Protein AF-A0A7J4AZG3-F1 (afdb_monomer_lite)

Foldseek 3Di:
DPPDPPLVVLLQVLLLLLLLVLVLACLLLVQVVVVVVVDNPSVVVSVVVSVVVLVVSCVVRNPSSVVSVVVSCVNSVVVNVVCVVCVVLPDPVLNVQSHVLSVVLVVQSVCCVVVVDNDPSVVCVVVSVVSSVVVSVVPPDDD

Secondary structure (DSSP, 8-state):
---SSHHHHHHHHHHHHHHHHHHS-THHHHHHHHHTTT-THHHHHHHHHHHHHHHHHHHHHTTHHHHHHHHHHHHHHHHHHHHHHSGGG--HHHHHHHHHHHHHHHHHHHHHHTTSS---GGGGTTHHHHHHHHHHHH-S---

Sequence (143 aa):
MKSRLGGGERFAEGMATAFLTFCIGPMTVIGAIQDGFGDPTLLITKSIMDGAVSVAYATVFGVGVLFSTVPMLVFQSSITFLASFVKPFLTQIVLNNLTAQGGVMLLGLGLSLLEVKRVKVANMLPSIVTTPIITIILLPTSL

Structure (mmCIF, N/CA/C/O backbone):
data_AF-A0A7J4AZG3-F1
#
_entry.id   AF-A0A7J4AZG3-F1
#
loop_
_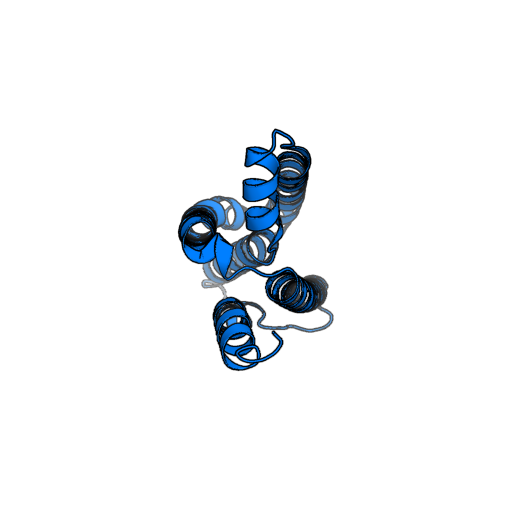atom_site.group_PDB
_atom_site.id
_atom_site.type_symbol
_atom_site.label_atom_id
_atom_site.label_alt_id
_atom_site.label_comp_id
_atom_site.label_asym_id
_atom_site.label_entity_id
_atom_site.label_seq_id
_atom_site.pdbx_PDB_ins_code
_atom_site.Cartn_x
_atom_site.Cartn_y
_atom_site.Cartn_z
_atom_site.occupancy
_atom_site.B_iso_or_equiv
_atom_site.auth_seq_id
_atom_site.auth_comp_id
_atom_site.auth_asym_id
_atom_site.auth_atom_id
_atom_site.pdbx_PDB_model_num
ATOM 1 N N . MET A 1 1 ? 17.075 -14.966 -30.237 1.00 36.69 1 MET A N 1
ATOM 2 C CA . MET A 1 1 ? 16.381 -13.789 -30.808 1.00 36.69 1 MET A CA 1
ATOM 3 C C . MET A 1 1 ? 14.924 -13.750 -30.309 1.00 36.69 1 MET A C 1
ATOM 5 O O . MET A 1 1 ? 14.017 -14.120 -31.035 1.00 36.69 1 MET A O 1
ATOM 9 N N . LYS A 1 2 ? 14.685 -13.377 -29.036 1.00 38.34 2 LYS A N 1
ATOM 10 C CA . LYS A 1 2 ? 13.345 -13.221 -28.414 1.00 38.34 2 LYS A CA 1
ATOM 11 C C . LYS A 1 2 ? 13.063 -11.718 -28.249 1.00 38.34 2 LYS A C 1
ATOM 13 O O . LYS A 1 2 ? 13.309 -11.161 -27.191 1.00 38.34 2 LYS A O 1
ATOM 18 N N . SER A 1 3 ? 12.654 -11.039 -29.324 1.00 49.50 3 SER A N 1
ATOM 19 C CA . SER A 1 3 ? 12.626 -9.559 -29.412 1.00 49.50 3 SER A CA 1
ATOM 20 C C . SER A 1 3 ? 11.238 -8.967 -29.741 1.00 49.50 3 SER A C 1
ATOM 22 O O . SER A 1 3 ? 11.114 -7.941 -30.408 1.00 49.50 3 SER A O 1
ATOM 24 N N . ARG A 1 4 ? 10.141 -9.598 -29.301 1.00 41.34 4 ARG A N 1
ATOM 25 C CA . ARG A 1 4 ? 8.782 -9.084 -29.601 1.00 41.34 4 ARG A CA 1
ATOM 26 C C . ARG A 1 4 ? 7.747 -9.198 -28.463 1.00 41.34 4 ARG A C 1
ATOM 28 O O . ARG A 1 4 ? 6.614 -8.793 -28.666 1.00 41.34 4 ARG A O 1
ATOM 35 N N . LEU A 1 5 ? 8.117 -9.677 -27.267 1.00 44.34 5 LEU A N 1
ATOM 36 C CA . LEU A 1 5 ? 7.195 -9.862 -26.121 1.00 44.34 5 LEU A CA 1
ATOM 37 C C . LEU A 1 5 ? 7.410 -8.875 -24.948 1.00 44.34 5 LEU A C 1
ATOM 39 O O . LEU A 1 5 ? 6.638 -8.872 -23.998 1.00 44.34 5 LEU A O 1
ATOM 43 N N . GLY A 1 6 ? 8.424 -8.003 -25.011 1.00 43.97 6 GLY A N 1
ATOM 44 C CA . GLY A 1 6 ? 8.865 -7.182 -23.867 1.00 43.97 6 GLY A CA 1
ATOM 45 C C . GLY A 1 6 ? 7.980 -5.986 -23.480 1.00 43.97 6 GLY A C 1
ATOM 46 O O . GLY A 1 6 ? 8.236 -5.362 -22.456 1.00 43.97 6 GLY A O 1
ATOM 47 N N . GLY A 1 7 ? 6.953 -5.646 -24.268 1.00 55.19 7 GLY A N 1
ATOM 48 C CA . GLY A 1 7 ? 6.045 -4.534 -23.949 1.00 55.19 7 GLY A CA 1
ATOM 49 C C . GLY A 1 7 ? 5.011 -4.887 -22.874 1.00 55.19 7 GLY A C 1
ATOM 50 O O . GLY A 1 7 ? 4.779 -4.104 -21.959 1.00 55.19 7 GLY A O 1
ATOM 51 N N . GLY A 1 8 ? 4.427 -6.087 -22.958 1.00 61.12 8 GLY A N 1
ATOM 52 C CA . GLY A 1 8 ? 3.396 -6.545 -22.020 1.00 61.12 8 GLY A CA 1
ATOM 53 C C . GLY A 1 8 ? 3.950 -6.920 -20.647 1.00 61.12 8 GLY A C 1
ATOM 54 O O . GLY A 1 8 ? 3.294 -6.680 -19.640 1.00 61.12 8 GLY A O 1
ATOM 55 N N . GLU A 1 9 ? 5.173 -7.453 -20.594 1.00 68.69 9 GLU A N 1
ATOM 56 C CA . GLU A 1 9 ? 5.797 -7.886 -19.339 1.00 68.69 9 GLU A CA 1
ATOM 57 C C . GLU A 1 9 ? 6.179 -6.686 -18.456 1.00 68.69 9 GLU A C 1
ATOM 59 O O . GLU A 1 9 ? 5.768 -6.636 -17.301 1.00 68.69 9 GLU A O 1
ATOM 64 N N . ARG A 1 10 ? 6.823 -5.648 -19.020 1.00 71.38 10 ARG A N 1
ATOM 65 C CA . ARG A 1 10 ? 7.091 -4.380 -18.303 1.00 71.38 10 ARG A CA 1
ATOM 66 C C . ARG A 1 10 ? 5.813 -3.643 -17.907 1.00 71.38 10 ARG A C 1
ATOM 68 O O . ARG A 1 10 ? 5.776 -3.015 -16.853 1.00 71.38 10 ARG A O 1
ATOM 75 N N . PHE A 1 11 ? 4.775 -3.708 -18.743 1.00 76.69 11 PHE A N 1
ATOM 76 C CA . PHE A 1 11 ? 3.471 -3.125 -18.433 1.00 76.69 11 PHE A CA 1
ATOM 77 C C . PHE A 1 11 ? 2.817 -3.825 -17.235 1.00 76.69 11 PHE A C 1
ATOM 79 O O . PHE A 1 11 ? 2.411 -3.157 -16.287 1.00 76.69 11 PHE A O 1
ATOM 86 N N . ALA A 1 12 ? 2.760 -5.159 -17.250 1.00 78.94 12 ALA A N 1
ATOM 87 C CA . ALA A 1 12 ? 2.187 -5.952 -16.167 1.00 78.94 12 ALA A CA 1
ATOM 88 C C . ALA A 1 12 ? 2.995 -5.817 -14.867 1.00 78.94 12 ALA A C 1
ATOM 90 O O . ALA A 1 12 ? 2.411 -5.700 -13.792 1.00 78.94 12 ALA A O 1
ATOM 91 N N . GLU A 1 13 ? 4.325 -5.778 -14.963 1.00 81.00 13 GLU A N 1
ATOM 92 C CA . GLU A 1 13 ? 5.219 -5.574 -13.822 1.00 81.00 13 GLU A CA 1
ATOM 93 C C . GLU A 1 13 ? 5.047 -4.180 -13.207 1.00 81.00 13 GLU A C 1
ATOM 95 O O . GLU A 1 13 ? 4.901 -4.060 -11.991 1.00 81.00 13 GLU A O 1
ATOM 100 N N . GLY A 1 14 ? 4.976 -3.132 -14.031 1.00 82.62 14 GLY A N 1
ATOM 101 C CA . GLY A 1 14 ? 4.705 -1.772 -13.571 1.00 82.62 14 GLY A CA 1
ATOM 102 C C . GLY A 1 14 ? 3.330 -1.621 -12.931 1.00 82.62 14 GLY A C 1
ATOM 103 O O . GLY A 1 14 ? 3.203 -1.009 -11.871 1.00 82.62 14 GLY A O 1
ATOM 104 N N . MET A 1 15 ? 2.311 -2.234 -13.537 1.00 83.50 15 MET A N 1
ATOM 105 C CA . MET A 1 15 ? 0.951 -2.249 -13.005 1.00 83.50 15 MET A CA 1
ATOM 106 C C . MET A 1 15 ? 0.898 -2.944 -11.639 1.00 83.50 15 MET A C 1
ATOM 108 O O . MET A 1 15 ? 0.332 -2.398 -10.694 1.00 83.50 15 MET A O 1
ATOM 112 N N . ALA A 1 16 ? 1.507 -4.127 -11.522 1.00 84.69 16 ALA A N 1
ATOM 113 C CA . ALA A 1 16 ? 1.549 -4.882 -10.275 1.00 84.69 16 ALA A CA 1
ATOM 114 C C . ALA A 1 16 ? 2.357 -4.152 -9.196 1.00 84.69 16 ALA A C 1
ATOM 116 O O . ALA A 1 16 ? 1.918 -4.096 -8.054 1.00 84.69 16 ALA A O 1
ATOM 117 N N . THR A 1 17 ? 3.499 -3.559 -9.548 1.00 87.25 17 THR A N 1
ATOM 118 C CA . THR A 1 17 ? 4.335 -2.781 -8.621 1.00 87.25 17 THR A CA 1
ATOM 119 C C . THR A 1 17 ? 3.563 -1.591 -8.062 1.00 87.25 17 THR A C 1
ATOM 121 O O . THR A 1 17 ? 3.490 -1.441 -6.847 1.00 87.25 17 THR A O 1
ATOM 124 N N . ALA A 1 18 ? 2.947 -0.778 -8.925 1.00 87.38 18 ALA A N 1
ATOM 125 C CA . ALA A 1 18 ? 2.151 0.371 -8.503 1.00 87.38 18 ALA A CA 1
ATOM 126 C C . ALA A 1 18 ? 0.980 -0.057 -7.606 1.00 87.38 18 ALA A C 1
ATOM 128 O O . ALA A 1 18 ? 0.825 0.460 -6.502 1.00 87.38 18 ALA A O 1
ATOM 129 N N . PHE A 1 19 ? 0.226 -1.074 -8.030 1.00 87.00 19 PHE A N 1
ATOM 130 C CA . PHE A 1 19 ? -0.869 -1.643 -7.249 1.00 87.00 19 PHE A CA 1
ATOM 131 C C . PHE A 1 19 ? -0.414 -2.119 -5.863 1.00 87.00 19 PHE A C 1
ATOM 133 O O . PHE A 1 19 ? -1.030 -1.772 -4.860 1.00 87.00 19 PHE A O 1
ATOM 140 N N . LEU A 1 20 ? 0.681 -2.879 -5.790 1.00 86.31 20 LEU A N 1
ATOM 141 C CA . LEU A 1 20 ? 1.246 -3.361 -4.532 1.00 86.31 20 LEU A CA 1
ATOM 142 C C . LEU A 1 20 ? 1.645 -2.180 -3.639 1.00 86.31 20 LEU A C 1
ATOM 144 O O . LEU A 1 20 ? 1.207 -2.107 -2.494 1.00 86.31 20 LEU A O 1
ATOM 148 N N . THR A 1 21 ? 2.398 -1.210 -4.154 1.00 87.69 21 THR A N 1
ATOM 149 C CA . THR A 1 21 ? 2.816 -0.048 -3.359 1.00 87.69 21 THR A CA 1
ATOM 150 C C . THR A 1 21 ? 1.629 0.729 -2.794 1.00 87.69 21 THR A C 1
ATOM 152 O O . THR A 1 21 ? 1.658 1.129 -1.630 1.00 87.69 21 THR A O 1
ATOM 155 N N . PHE A 1 22 ? 0.565 0.904 -3.579 1.00 85.94 22 PHE A N 1
ATOM 156 C CA . PHE A 1 22 ? -0.606 1.670 -3.155 1.00 85.94 22 PHE A CA 1
ATOM 157 C C . PHE A 1 22 ? -1.532 0.893 -2.212 1.00 85.94 22 PHE A C 1
ATOM 159 O O . PHE A 1 22 ? -2.064 1.480 -1.263 1.00 85.94 22 PHE A O 1
ATOM 166 N N . CYS A 1 23 ? -1.712 -0.414 -2.437 1.00 83.69 23 CYS A N 1
ATOM 167 C CA . CYS A 1 23 ? -2.671 -1.240 -1.703 1.00 83.69 23 CYS A CA 1
ATOM 168 C C . CYS A 1 23 ? -2.111 -1.895 -0.432 1.00 83.69 23 CYS A C 1
ATOM 170 O O . CYS A 1 23 ? -2.902 -2.284 0.427 1.00 83.69 23 CYS A O 1
ATOM 172 N N . ILE A 1 24 ? -0.788 -2.015 -0.265 1.00 80.81 24 ILE A N 1
ATOM 173 C CA . ILE A 1 24 ? -0.165 -2.700 0.884 1.00 80.81 24 ILE A CA 1
ATOM 174 C C . ILE A 1 24 ? -0.123 -1.816 2.164 1.00 80.81 24 ILE A C 1
ATOM 176 O O . ILE A 1 24 ? 0.853 -1.769 2.910 1.00 80.81 24 ILE A O 1
ATOM 180 N N . GLY A 1 25 ? -1.209 -1.104 2.469 1.00 72.44 25 GLY A N 1
ATOM 181 C CA . GLY A 1 25 ? -1.286 -0.227 3.640 1.00 72.44 25 GLY A CA 1
ATOM 182 C C . GLY A 1 25 ? -2.648 -0.275 4.336 1.00 72.44 25 GLY A C 1
ATOM 183 O O . GLY A 1 25 ? -3.659 0.003 3.691 1.00 72.44 25 GLY A O 1
ATOM 184 N N . PRO A 1 26 ? -2.710 -0.518 5.662 1.00 71.44 26 PRO A N 1
ATOM 185 C CA . PRO A 1 26 ? -3.956 -0.385 6.424 1.00 71.44 26 PRO A CA 1
ATOM 186 C C . PRO A 1 26 ? -4.348 1.080 6.663 1.00 71.44 26 PRO A C 1
ATOM 188 O O . PRO A 1 26 ? -5.454 1.352 7.127 1.00 71.44 26 PRO A O 1
ATOM 191 N N . MET A 1 27 ? -3.472 2.028 6.302 1.00 74.75 27 MET A N 1
ATOM 192 C CA . MET A 1 27 ? -3.683 3.477 6.401 1.00 74.75 27 MET A CA 1
ATOM 193 C C . MET A 1 27 ? -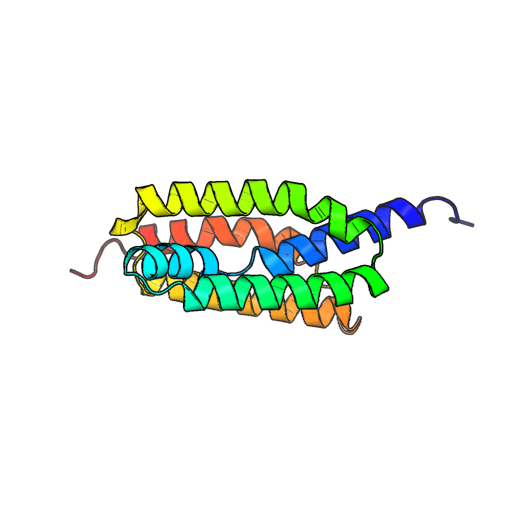4.991 3.945 5.762 1.00 74.75 27 MET A C 1
ATOM 195 O O . MET A 1 27 ? -5.574 4.909 6.236 1.00 74.75 27 MET A O 1
ATOM 199 N N . THR A 1 28 ? -5.492 3.268 4.728 1.00 75.69 28 THR A N 1
ATOM 200 C CA . THR A 1 28 ? -6.778 3.638 4.121 1.00 75.69 28 THR A CA 1
ATOM 201 C C . THR A 1 28 ? -7.958 3.326 5.038 1.00 75.69 28 THR A C 1
ATOM 203 O O . THR A 1 28 ? -8.903 4.105 5.110 1.00 75.69 28 THR A O 1
ATOM 206 N N . VAL A 1 29 ? -7.895 2.216 5.779 1.00 74.88 29 VAL A N 1
ATOM 207 C CA . VAL A 1 29 ? -8.923 1.849 6.762 1.00 74.88 29 VAL A CA 1
ATOM 208 C C . VAL A 1 29 ? -8.849 2.789 7.960 1.00 74.88 29 VAL A C 1
ATOM 210 O O . VAL A 1 29 ? -9.865 3.343 8.363 1.00 74.88 29 VAL A O 1
ATOM 213 N N . ILE A 1 30 ? -7.644 3.024 8.489 1.00 77.00 30 ILE A N 1
ATOM 214 C CA . ILE A 1 30 ? -7.429 3.944 9.617 1.00 77.00 30 ILE A CA 1
ATOM 215 C C . ILE A 1 30 ? -7.841 5.369 9.228 1.00 77.00 30 ILE A C 1
ATOM 217 O O . ILE A 1 30 ? -8.566 6.022 9.971 1.00 77.00 30 ILE A O 1
ATOM 221 N N . GLY A 1 31 ? -7.455 5.821 8.035 1.00 77.94 31 GLY A N 1
ATOM 222 C CA . GLY A 1 31 ? -7.805 7.132 7.499 1.00 77.94 31 GLY A CA 1
ATOM 223 C C . GLY A 1 31 ? -9.307 7.314 7.308 1.00 77.94 31 GLY A C 1
ATOM 224 O O . GLY A 1 31 ? -9.830 8.335 7.725 1.00 77.94 31 GLY A O 1
ATOM 225 N N . ALA A 1 32 ? -10.024 6.319 6.772 1.00 77.44 32 ALA A N 1
ATOM 226 C CA . ALA A 1 32 ? -11.485 6.380 6.644 1.00 77.44 32 ALA A CA 1
ATOM 227 C C . ALA A 1 32 ? -12.204 6.418 8.005 1.00 77.44 32 ALA A C 1
ATOM 229 O O . ALA A 1 32 ? -13.283 6.993 8.134 1.00 77.44 32 ALA A O 1
ATOM 230 N N . ILE A 1 33 ? -11.618 5.801 9.036 1.00 76.19 33 ILE A N 1
ATOM 231 C CA . ILE A 1 33 ? -12.137 5.876 10.404 1.00 76.19 33 ILE A CA 1
ATOM 232 C C . ILE A 1 33 ? -11.899 7.273 10.984 1.00 76.19 33 ILE A C 1
ATOM 234 O O . ILE A 1 33 ? -12.844 7.866 11.494 1.00 76.19 33 ILE A O 1
ATOM 238 N N . GLN A 1 34 ? -10.669 7.787 10.885 1.00 76.62 34 GLN A N 1
ATOM 239 C CA . GLN A 1 34 ? -10.251 9.092 11.412 1.00 76.62 34 GLN A CA 1
ATOM 240 C C . GLN A 1 34 ? -10.991 10.261 10.740 1.00 76.62 34 GLN A C 1
ATOM 242 O O . GLN A 1 34 ? -11.416 11.196 11.414 1.00 76.62 34 GLN A O 1
ATOM 247 N N . ASP A 1 35 ? -11.228 10.159 9.433 1.00 78.56 35 ASP A N 1
ATOM 248 C CA . ASP A 1 35 ? -12.006 11.125 8.656 1.00 78.56 35 ASP A CA 1
ATOM 249 C C . ASP A 1 35 ? -13.461 11.206 9.146 1.00 78.56 35 ASP A C 1
ATOM 251 O O . ASP A 1 35 ? -14.026 12.288 9.288 1.00 78.56 35 ASP A O 1
ATOM 255 N N . GLY A 1 36 ? -14.039 10.072 9.561 1.00 71.62 36 GLY A N 1
ATOM 256 C CA . GLY A 1 36 ? -15.344 10.034 10.230 1.00 71.62 36 GLY A CA 1
ATOM 257 C C . GLY A 1 36 ? -15.388 10.760 11.584 1.00 71.62 36 GLY A C 1
ATOM 258 O O . GLY A 1 36 ? -16.473 11.106 12.046 1.00 71.62 36 GLY A O 1
ATOM 259 N N . PHE A 1 37 ? -14.232 11.018 12.207 1.00 75.75 37 PHE A N 1
ATOM 260 C CA . PHE A 1 37 ? -14.086 11.846 13.412 1.00 75.75 37 PHE A CA 1
ATOM 261 C C . PHE A 1 37 ? -13.732 13.312 13.098 1.00 75.75 37 PHE A C 1
ATOM 263 O O . PHE A 1 37 ? -13.509 14.094 14.021 1.00 75.75 37 PHE A O 1
ATOM 270 N N . GLY A 1 38 ? -13.710 13.698 11.817 1.00 79.69 38 GLY A N 1
ATOM 271 C CA . GLY A 1 38 ? -13.440 15.062 11.362 1.00 79.69 38 GLY A CA 1
ATOM 272 C C . GLY A 1 38 ? -11.965 15.377 11.096 1.00 79.69 38 GLY A C 1
ATOM 273 O O . GLY A 1 38 ? -11.646 16.544 10.879 1.00 79.69 38 GLY A O 1
ATOM 274 N N . ASP A 1 39 ? -11.073 14.378 11.099 1.00 83.12 39 ASP A N 1
ATOM 275 C CA . ASP A 1 39 ? -9.650 14.564 10.789 1.00 83.12 39 ASP A CA 1
ATOM 276 C C . ASP A 1 39 ? -9.230 13.788 9.517 1.00 83.12 39 ASP A C 1
ATOM 278 O O . ASP A 1 39 ? -8.850 12.612 9.590 1.00 83.12 39 ASP A O 1
ATOM 282 N N . PRO A 1 40 ? -9.260 14.441 8.336 1.00 83.88 40 PRO A N 1
ATOM 283 C CA . PRO A 1 40 ? -8.885 13.838 7.054 1.00 83.88 40 PRO A CA 1
ATOM 284 C C . PRO A 1 40 ? -7.368 13.725 6.843 1.00 83.88 40 PRO A C 1
ATOM 286 O O . PRO A 1 40 ? -6.932 13.280 5.774 1.00 83.88 40 PRO A O 1
ATOM 289 N N . THR A 1 41 ? -6.536 14.135 7.809 1.00 86.75 41 THR A N 1
ATOM 290 C CA . THR A 1 41 ? -5.082 14.295 7.625 1.00 86.75 41 THR A CA 1
ATOM 291 C C . THR A 1 41 ? -4.420 13.035 7.065 1.00 86.75 41 THR A C 1
ATOM 293 O O . THR A 1 41 ? -3.573 13.126 6.174 1.00 86.75 41 THR A O 1
ATOM 296 N N . LEU A 1 42 ? -4.837 11.843 7.503 1.00 85.62 42 LEU A N 1
ATOM 297 C CA . LEU A 1 42 ? -4.268 10.579 7.022 1.00 85.62 42 LEU A CA 1
ATOM 298 C C . LEU A 1 42 ? -4.636 10.260 5.565 1.00 85.62 42 LEU A C 1
ATOM 300 O O . LEU A 1 42 ? -3.778 9.800 4.807 1.00 85.62 42 LEU A O 1
ATOM 304 N N . LEU A 1 43 ? -5.876 10.529 5.146 1.00 84.19 43 LEU A N 1
ATOM 305 C CA . LEU A 1 43 ? -6.313 10.315 3.760 1.00 84.19 43 LEU A CA 1
ATOM 306 C C . LEU A 1 43 ? -5.643 11.304 2.803 1.00 84.19 43 LEU A C 1
ATOM 308 O O . LEU A 1 43 ? -5.215 10.918 1.711 1.00 84.19 43 LEU A O 1
ATOM 312 N N . ILE A 1 44 ? -5.496 12.562 3.230 1.00 87.56 44 ILE A N 1
ATOM 313 C CA . ILE A 1 44 ? -4.780 13.592 2.468 1.00 87.56 44 ILE A CA 1
ATOM 314 C C . ILE A 1 44 ? -3.305 13.205 2.329 1.00 87.56 44 ILE A C 1
ATOM 316 O O . ILE A 1 44 ? -2.776 13.192 1.216 1.00 87.56 44 ILE A O 1
ATOM 320 N N . THR A 1 45 ? -2.660 12.816 3.433 1.00 88.75 45 THR A N 1
ATOM 321 C CA . THR A 1 45 ? -1.259 12.370 3.425 1.00 88.75 45 THR A CA 1
ATOM 322 C C . THR A 1 45 ? -1.061 11.204 2.459 1.00 88.75 45 THR A C 1
ATOM 324 O O . THR A 1 45 ? -0.158 11.246 1.623 1.00 88.75 45 THR A O 1
ATOM 327 N N . LYS A 1 46 ? -1.944 10.196 2.497 1.00 85.62 46 LYS A N 1
ATOM 328 C CA . LYS A 1 46 ? -1.873 9.058 1.573 1.00 85.62 46 LYS A CA 1
ATOM 329 C C . LYS A 1 46 ? -2.051 9.476 0.113 1.00 85.62 46 LYS A C 1
ATOM 331 O O . LYS A 1 46 ? -1.279 9.034 -0.731 1.00 85.62 46 LYS A O 1
ATOM 336 N N . SER A 1 47 ? -3.005 10.354 -0.179 1.00 87.81 47 SER A N 1
ATOM 337 C CA . SER A 1 47 ? -3.257 10.827 -1.547 1.00 87.81 47 SER A CA 1
ATOM 338 C C . SER A 1 47 ? -2.038 11.542 -2.141 1.00 87.81 47 SER A C 1
ATOM 340 O O . SER A 1 47 ? -1.687 11.315 -3.299 1.00 87.81 47 SER A O 1
ATOM 342 N N . ILE A 1 48 ? -1.346 12.358 -1.339 1.00 90.94 48 ILE A N 1
ATOM 343 C CA . ILE A 1 48 ? -0.103 13.028 -1.750 1.00 90.94 48 ILE A CA 1
ATOM 344 C C . ILE A 1 48 ? 1.015 12.002 -1.989 1.00 90.94 48 ILE A C 1
ATOM 346 O O . ILE A 1 48 ? 1.719 12.092 -2.997 1.00 90.94 48 ILE A O 1
ATOM 350 N N . MET A 1 49 ? 1.167 11.013 -1.101 1.00 88.94 49 MET A N 1
ATOM 351 C CA . MET A 1 49 ? 2.173 9.953 -1.248 1.00 88.94 49 MET A CA 1
ATOM 352 C C . MET A 1 49 ? 1.941 9.101 -2.502 1.00 88.94 49 MET A C 1
ATOM 354 O O . MET A 1 49 ? 2.873 8.909 -3.283 1.00 88.94 49 MET A O 1
ATOM 358 N N . ASP A 1 50 ? 0.711 8.637 -2.730 1.00 88.75 50 ASP A N 1
ATOM 359 C CA . ASP A 1 50 ? 0.359 7.829 -3.904 1.00 88.75 50 ASP A CA 1
ATOM 360 C C . ASP A 1 50 ? 0.547 8.646 -5.197 1.00 88.75 50 ASP A C 1
ATOM 362 O O . ASP A 1 50 ? 1.092 8.142 -6.181 1.00 88.75 50 ASP A O 1
ATOM 366 N N . GLY A 1 51 ? 0.204 9.941 -5.174 1.00 88.31 51 GLY A N 1
ATOM 367 C CA . GLY A 1 51 ? 0.463 10.875 -6.270 1.00 88.31 51 GLY A CA 1
ATOM 368 C C . GLY A 1 51 ? 1.952 11.003 -6.601 1.00 88.31 51 GLY A C 1
ATOM 369 O O . GLY A 1 51 ? 2.347 10.789 -7.749 1.00 88.31 51 GLY A O 1
ATOM 370 N N . ALA A 1 52 ? 2.798 11.275 -5.606 1.00 91.56 52 ALA A N 1
ATOM 371 C CA . ALA A 1 52 ? 4.244 11.397 -5.798 1.00 91.56 52 ALA A CA 1
ATOM 372 C C . ALA A 1 52 ? 4.875 10.097 -6.333 1.00 91.56 52 ALA A C 1
ATOM 374 O O . ALA A 1 52 ? 5.678 10.124 -7.271 1.00 91.56 52 ALA A O 1
ATOM 375 N N . VAL A 1 53 ? 4.474 8.947 -5.785 1.00 89.31 53 VAL A N 1
ATOM 376 C CA . VAL A 1 53 ? 4.965 7.631 -6.218 1.00 89.31 53 VAL A CA 1
ATOM 377 C C . VAL A 1 53 ? 4.486 7.293 -7.632 1.00 89.31 53 VAL A C 1
ATOM 379 O O . VAL A 1 53 ? 5.260 6.744 -8.416 1.00 89.31 53 VAL A O 1
ATOM 382 N N . SER A 1 54 ? 3.257 7.661 -8.009 1.00 89.38 54 SER A N 1
ATOM 383 C CA . SER A 1 54 ? 2.739 7.418 -9.362 1.00 89.38 54 SER A CA 1
ATOM 384 C C . SER A 1 54 ? 3.566 8.122 -10.441 1.00 89.38 54 SER A C 1
ATOM 386 O O . SER A 1 54 ? 3.844 7.525 -11.480 1.00 89.38 54 SER A O 1
ATOM 388 N N . VAL A 1 55 ? 4.041 9.344 -10.174 1.00 89.75 55 VAL A N 1
ATOM 389 C CA . VAL A 1 55 ? 4.919 10.095 -11.084 1.00 89.75 55 VAL A CA 1
ATOM 390 C C . VAL A 1 55 ? 6.277 9.402 -11.214 1.00 89.75 55 VAL A C 1
ATOM 392 O O . VAL A 1 55 ? 6.774 9.228 -12.327 1.00 89.75 55 VAL A O 1
ATOM 395 N N . ALA A 1 56 ? 6.850 8.947 -10.096 1.00 89.38 56 ALA A N 1
ATOM 396 C CA . ALA A 1 56 ? 8.114 8.210 -10.090 1.00 89.38 56 ALA A CA 1
ATOM 397 C C . ALA A 1 56 ? 8.009 6.846 -10.797 1.00 89.38 56 ALA A C 1
ATOM 399 O O . ALA A 1 56 ? 8.933 6.421 -11.484 1.00 89.38 56 ALA A O 1
ATOM 400 N N . TYR A 1 57 ? 6.883 6.145 -10.675 1.00 87.25 57 TYR A N 1
ATOM 401 C CA . TYR A 1 57 ? 6.668 4.895 -11.402 1.00 87.25 57 TYR A CA 1
ATOM 402 C C . TYR A 1 57 ? 6.337 5.124 -12.873 1.00 87.25 57 TYR A C 1
ATOM 404 O O . TYR A 1 57 ? 6.721 4.302 -13.704 1.00 87.25 57 TYR A O 1
ATOM 412 N N . ALA A 1 58 ? 5.674 6.226 -13.229 1.00 87.00 58 ALA A N 1
ATOM 413 C CA . ALA A 1 58 ? 5.368 6.547 -14.618 1.00 87.00 58 ALA A CA 1
ATOM 414 C C . ALA A 1 58 ? 6.645 6.759 -15.446 1.00 87.00 58 ALA A C 1
ATOM 416 O O . ALA A 1 58 ? 6.689 6.355 -16.607 1.00 87.0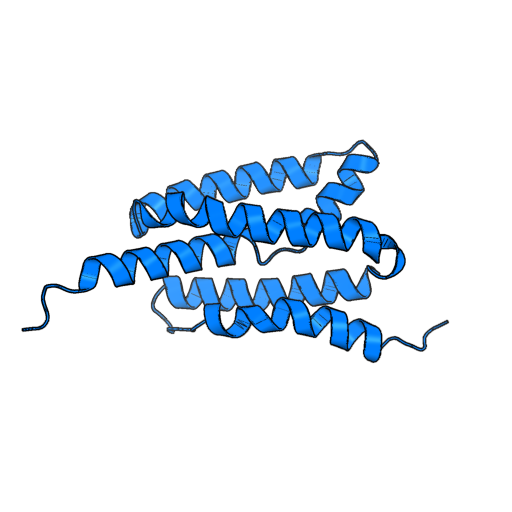0 58 ALA A O 1
ATOM 417 N N . THR A 1 59 ? 7.713 7.310 -14.863 1.00 85.81 59 THR A N 1
ATOM 418 C CA . THR A 1 59 ? 9.011 7.439 -15.549 1.00 85.81 59 THR A CA 1
ATOM 419 C C . THR A 1 59 ? 9.733 6.100 -15.737 1.00 85.81 59 THR A C 1
ATOM 421 O O . THR A 1 59 ? 10.413 5.921 -16.745 1.00 85.81 59 THR A O 1
ATOM 424 N N . VAL A 1 60 ? 9.561 5.135 -14.826 1.00 83.62 60 VAL A N 1
ATOM 425 C CA . VAL A 1 60 ? 10.217 3.810 -14.897 1.00 83.62 60 VAL A CA 1
ATOM 426 C C . VAL A 1 60 ? 9.432 2.814 -15.767 1.00 83.62 60 VAL A C 1
ATOM 428 O O . VAL A 1 60 ? 9.996 2.115 -16.621 1.00 83.62 60 VAL A O 1
ATOM 431 N N . PHE A 1 61 ? 8.115 2.749 -15.566 1.00 80.19 61 PHE A N 1
ATOM 432 C CA . PHE A 1 61 ? 7.224 1.728 -16.125 1.00 80.19 61 PHE A CA 1
ATOM 433 C C . PHE A 1 61 ? 6.227 2.259 -17.168 1.00 80.19 61 PHE A C 1
ATOM 435 O O . PHE A 1 61 ? 5.583 1.468 -17.861 1.00 80.19 61 PHE A O 1
ATOM 442 N N . GLY A 1 62 ? 6.104 3.579 -17.330 1.00 81.75 62 GLY A N 1
ATOM 443 C CA . GLY A 1 62 ? 5.252 4.195 -18.347 1.00 81.75 62 GLY A CA 1
ATOM 444 C C . GLY A 1 62 ? 3.752 4.030 -18.083 1.00 81.75 62 GLY A C 1
ATOM 445 O O . GLY A 1 62 ? 3.275 4.084 -16.950 1.00 81.75 62 GLY A O 1
ATOM 446 N N . VAL A 1 63 ? 2.994 3.809 -19.163 1.00 79.19 63 VAL A N 1
ATOM 447 C CA . VAL A 1 63 ? 1.518 3.721 -19.174 1.00 79.19 63 VAL A CA 1
ATOM 448 C C . VAL A 1 63 ? 0.944 2.609 -18.279 1.00 79.19 63 VAL A C 1
ATOM 450 O O . VAL A 1 63 ? -0.220 2.691 -17.890 1.00 79.19 63 VAL A O 1
ATOM 453 N N . GLY A 1 64 ? 1.746 1.611 -17.885 1.00 77.50 64 GLY A N 1
ATOM 454 C CA . GLY A 1 64 ? 1.321 0.547 -16.961 1.00 77.50 64 GLY A CA 1
ATOM 455 C C . GLY A 1 64 ? 0.829 1.050 -15.604 1.00 77.50 64 GLY A C 1
ATOM 456 O O . GLY A 1 64 ? -0.055 0.440 -15.005 1.00 77.50 64 GLY A O 1
ATOM 457 N N . VAL A 1 65 ? 1.323 2.205 -15.153 1.00 83.06 65 VAL A N 1
ATOM 458 C CA . VAL A 1 65 ? 0.908 2.810 -13.879 1.00 83.06 65 VAL A CA 1
ATOM 459 C C . VAL A 1 65 ? -0.522 3.342 -13.948 1.00 83.06 65 VAL A C 1
ATOM 461 O O . VAL A 1 65 ? -1.307 3.080 -13.043 1.00 83.06 65 VAL A O 1
ATOM 464 N N . LEU A 1 66 ? -0.904 4.011 -15.040 1.00 83.81 66 LEU A N 1
ATOM 465 C CA . LEU A 1 66 ? -2.272 4.520 -15.219 1.00 83.81 66 LEU A CA 1
ATOM 466 C C . LEU A 1 66 ? -3.309 3.397 -15.202 1.00 83.81 66 LEU A C 1
ATOM 468 O O . LEU A 1 66 ? -4.399 3.559 -14.658 1.00 83.81 66 LEU A O 1
ATOM 472 N N . PHE A 1 67 ? -2.963 2.243 -15.774 1.00 84.25 67 PHE A N 1
ATOM 473 C CA . PHE A 1 67 ? -3.869 1.099 -15.807 1.00 84.25 67 PHE A CA 1
ATOM 474 C C . PHE A 1 67 ? -4.007 0.414 -14.439 1.00 84.25 67 PHE A C 1
ATOM 476 O O . PHE A 1 67 ? -5.018 -0.235 -14.187 1.00 84.25 67 PHE A O 1
ATOM 483 N N . SER A 1 68 ? -3.038 0.601 -13.532 1.00 84.31 68 SER A N 1
ATOM 484 C CA . SER A 1 68 ? -3.089 0.069 -12.162 1.00 84.31 68 SER A CA 1
ATOM 485 C C . SER A 1 68 ? -4.146 0.741 -11.283 1.00 84.31 68 SER A C 1
ATOM 487 O O . SER A 1 68 ? -4.625 0.132 -10.327 1.00 84.31 68 SER A O 1
ATOM 489 N N . THR A 1 69 ? -4.579 1.952 -11.644 1.00 84.31 69 THR A N 1
ATOM 490 C CA . THR A 1 69 ? -5.622 2.693 -10.928 1.00 84.31 69 THR A CA 1
ATOM 491 C C . THR A 1 69 ? -6.942 1.924 -10.893 1.00 84.31 69 THR A C 1
ATOM 493 O O . THR A 1 69 ? -7.633 1.942 -9.881 1.00 84.31 69 THR A O 1
ATOM 496 N N . VAL A 1 70 ? -7.291 1.197 -11.961 1.00 87.94 70 VAL A N 1
ATOM 497 C CA . VAL A 1 70 ? -8.548 0.430 -12.033 1.00 87.94 70 VAL A CA 1
ATOM 498 C C . VAL A 1 70 ? -8.595 -0.698 -10.988 1.00 87.94 70 VAL A C 1
ATOM 500 O O . VAL A 1 70 ? -9.491 -0.670 -10.140 1.00 87.94 70 VAL A O 1
ATOM 503 N N . PRO A 1 71 ? -7.659 -1.672 -10.975 1.00 85.19 71 PRO A N 1
ATOM 504 C CA . PRO A 1 71 ? -7.647 -2.711 -9.950 1.00 85.19 71 PRO A CA 1
ATOM 505 C C . PRO A 1 71 ? -7.398 -2.140 -8.550 1.00 85.19 71 PRO A C 1
ATOM 507 O O . PRO A 1 71 ? -7.980 -2.648 -7.594 1.00 85.19 71 PRO A O 1
ATOM 510 N N . MET A 1 72 ? -6.606 -1.069 -8.419 1.00 86.69 72 MET A N 1
ATOM 511 C CA . MET A 1 72 ? -6.395 -0.386 -7.140 1.00 86.69 72 MET A CA 1
ATOM 512 C C . MET A 1 72 ? -7.714 0.144 -6.574 1.00 86.69 72 MET A C 1
ATOM 514 O O . MET A 1 72 ? -8.047 -0.171 -5.436 1.00 86.69 72 MET A O 1
ATOM 518 N N . LEU A 1 73 ? -8.490 0.900 -7.354 1.00 86.56 73 LEU A N 1
ATOM 519 C CA . LEU A 1 73 ? -9.765 1.461 -6.903 1.00 86.56 73 LEU A CA 1
ATOM 520 C C . LEU A 1 73 ? -10.745 0.366 -6.492 1.00 86.56 73 LEU A C 1
ATOM 522 O O . LEU A 1 73 ? -11.360 0.470 -5.432 1.00 86.56 73 LEU A O 1
ATOM 526 N N . VAL A 1 74 ? -10.862 -0.700 -7.287 1.00 88.56 74 VAL A N 1
ATOM 527 C CA . VAL A 1 74 ? -11.748 -1.831 -6.974 1.00 88.56 74 VAL A CA 1
ATOM 528 C C . VAL A 1 74 ? -11.314 -2.517 -5.680 1.00 88.56 74 VAL A C 1
ATOM 530 O O . VAL A 1 74 ? -12.141 -2.742 -4.798 1.00 88.56 74 VAL A O 1
ATOM 533 N N . PHE A 1 75 ? -10.025 -2.816 -5.525 1.00 85.31 75 PHE A N 1
ATOM 534 C CA . PHE A 1 75 ? -9.510 -3.519 -4.352 1.00 85.31 75 PHE A CA 1
ATOM 535 C C . PHE A 1 75 ? -9.597 -2.663 -3.083 1.00 85.31 75 PHE A C 1
ATOM 537 O O . PHE A 1 75 ? -10.112 -3.109 -2.057 1.00 85.31 75 PHE A O 1
ATOM 544 N N . GLN A 1 76 ? -9.153 -1.409 -3.165 1.00 84.94 76 GLN A N 1
ATOM 545 C CA . GLN A 1 76 ? -9.138 -0.469 -2.051 1.00 84.94 76 GLN A CA 1
ATOM 546 C C . GLN A 1 76 ? -10.557 -0.163 -1.560 1.00 84.94 76 GLN A C 1
ATOM 548 O O . GLN A 1 76 ? -10.808 -0.224 -0.359 1.00 84.94 76 GLN A O 1
ATOM 553 N N . SER A 1 77 ? -11.496 0.118 -2.471 1.00 84.88 77 SER A N 1
ATOM 554 C CA . SER A 1 77 ? -12.892 0.399 -2.109 1.00 84.88 77 SER A CA 1
ATOM 555 C C . SER A 1 77 ? -13.598 -0.829 -1.540 1.00 84.88 77 SER A C 1
ATOM 557 O O . SER A 1 77 ? -14.294 -0.704 -0.535 1.00 84.88 77 SER A O 1
ATOM 559 N N . SER A 1 78 ? -13.359 -2.018 -2.102 1.00 86.06 78 SER A N 1
ATOM 560 C CA . SER A 1 78 ? -13.919 -3.270 -1.580 1.00 86.06 78 SER A CA 1
ATOM 561 C C . SER A 1 78 ? -13.462 -3.530 -0.145 1.00 86.06 78 SER A C 1
ATOM 563 O O . SER A 1 78 ? -14.282 -3.849 0.715 1.00 86.06 78 SER A O 1
ATOM 565 N N . ILE A 1 79 ? -12.168 -3.344 0.140 1.00 80.75 79 ILE A N 1
ATOM 566 C CA . ILE A 1 79 ? -11.623 -3.527 1.491 1.00 80.75 79 ILE A CA 1
ATOM 567 C C . ILE A 1 79 ? -12.126 -2.445 2.440 1.00 80.75 79 ILE A C 1
ATOM 569 O O . ILE A 1 79 ? -12.522 -2.781 3.548 1.00 80.75 79 ILE A O 1
ATOM 573 N N . THR A 1 80 ? -12.152 -1.172 2.043 1.00 79.94 80 THR A N 1
ATOM 574 C CA . THR A 1 80 ? -12.668 -0.085 2.896 1.00 79.94 80 THR A CA 1
ATOM 575 C C . THR A 1 80 ? -14.150 -0.276 3.221 1.00 79.94 80 THR A C 1
ATOM 577 O O . THR A 1 80 ? -14.577 -0.052 4.358 1.00 79.94 80 THR A O 1
ATOM 580 N N . PHE A 1 81 ? -14.938 -0.732 2.246 1.00 82.81 81 PHE A N 1
ATOM 581 C CA . PHE A 1 81 ? -16.347 -1.049 2.445 1.00 82.81 81 PHE A CA 1
ATOM 582 C C . PHE A 1 81 ? -16.508 -2.227 3.405 1.00 82.81 81 PHE A C 1
ATOM 584 O O . PHE A 1 81 ? -17.212 -2.107 4.406 1.00 82.81 81 PHE A O 1
ATOM 591 N N . LEU A 1 82 ? -15.787 -3.327 3.170 1.00 81.00 82 LEU A N 1
ATOM 592 C CA . LEU A 1 82 ? -15.815 -4.487 4.055 1.00 81.00 82 LEU A CA 1
ATOM 593 C C . LEU A 1 82 ? -15.362 -4.106 5.470 1.00 81.00 82 LEU A C 1
ATOM 595 O O . LEU A 1 82 ? -16.067 -4.390 6.430 1.00 81.00 82 LEU A O 1
ATOM 599 N N . ALA A 1 83 ? -14.257 -3.375 5.603 1.00 76.19 83 ALA A N 1
ATOM 600 C CA . ALA A 1 83 ? -13.724 -2.881 6.869 1.00 76.19 83 ALA A CA 1
ATOM 601 C C . ALA A 1 83 ? -14.721 -2.002 7.634 1.00 76.19 83 ALA A C 1
ATOM 603 O O . ALA A 1 83 ? -14.759 -2.059 8.858 1.00 76.19 83 ALA A O 1
ATOM 604 N N . SER A 1 84 ? -15.565 -1.237 6.938 1.00 74.62 84 SER A N 1
ATOM 605 C CA . SER A 1 84 ? -16.636 -0.463 7.577 1.00 74.62 84 SER A CA 1
ATOM 606 C C . SER A 1 84 ? -17.702 -1.359 8.219 1.00 74.62 84 SER A C 1
ATOM 608 O O . SER A 1 84 ? -18.216 -1.004 9.278 1.00 74.62 84 SER A O 1
ATOM 610 N N . PHE A 1 85 ? -17.980 -2.536 7.644 1.00 77.12 85 PHE A N 1
ATOM 611 C CA . PHE A 1 85 ? -18.864 -3.554 8.231 1.00 77.12 85 PHE A CA 1
ATOM 612 C C . PHE A 1 85 ? -18.188 -4.356 9.351 1.00 77.12 85 PHE A C 1
ATOM 614 O O . PHE A 1 85 ? -18.812 -4.622 10.376 1.00 77.12 85 PHE A O 1
ATOM 621 N N . VAL A 1 86 ? -16.908 -4.720 9.193 1.00 73.19 86 VAL A N 1
ATOM 622 C CA . VAL A 1 86 ? -16.133 -5.490 10.191 1.00 73.19 86 VAL A CA 1
ATOM 623 C C . VAL A 1 86 ? -15.410 -4.605 11.218 1.00 73.19 86 VAL A C 1
ATOM 625 O O . VAL A 1 86 ? -14.610 -5.115 11.999 1.00 73.19 86 VAL A O 1
ATOM 628 N N . LYS A 1 87 ? -15.723 -3.300 11.274 1.00 69.88 87 LYS A N 1
ATOM 629 C CA . LYS A 1 87 ? -15.193 -2.309 12.234 1.00 69.88 87 LYS A CA 1
ATOM 630 C C . LYS A 1 87 ? -14.986 -2.844 13.660 1.00 69.88 87 LYS A C 1
ATOM 632 O O . LYS A 1 87 ? -13.887 -2.659 14.174 1.00 69.88 87 LYS A O 1
ATOM 637 N N . PRO A 1 88 ? -15.960 -3.524 14.302 1.00 69.00 88 PRO A N 1
ATOM 638 C CA . PRO A 1 88 ? -15.777 -4.020 15.671 1.00 69.00 88 PRO A CA 1
ATOM 639 C C . PRO A 1 88 ? -14.715 -5.126 15.813 1.00 69.00 88 PRO A C 1
ATOM 641 O O . PRO A 1 88 ? -14.204 -5.334 16.906 1.00 69.00 88 PRO A O 1
ATOM 644 N N . PHE A 1 89 ? -14.349 -5.810 14.727 1.00 68.00 89 PHE A N 1
ATOM 645 C CA . PHE A 1 89 ? -13.321 -6.857 14.713 1.00 68.00 89 PHE A CA 1
ATOM 646 C C . PHE A 1 89 ? -11.933 -6.336 14.299 1.00 68.00 89 PHE A C 1
ATOM 648 O O . PHE A 1 89 ? -10.932 -7.032 14.468 1.00 68.00 89 PHE A O 1
ATOM 655 N N . LEU A 1 90 ? -11.847 -5.107 13.777 1.00 70.44 90 LEU A N 1
ATOM 656 C CA . LEU A 1 90 ? -10.592 -4.442 13.420 1.00 70.44 90 LEU A CA 1
ATOM 657 C C . LEU A 1 90 ? -9.945 -3.821 14.661 1.00 70.44 90 LEU A C 1
ATOM 659 O O . LEU A 1 90 ? -9.935 -2.606 14.853 1.00 70.44 90 LEU A O 1
ATOM 663 N N . THR A 1 91 ? -9.398 -4.676 15.522 1.00 77.62 91 THR A N 1
ATOM 664 C CA . THR A 1 91 ? -8.634 -4.230 16.689 1.00 77.62 91 THR A CA 1
ATOM 665 C C . THR A 1 91 ? -7.294 -3.624 16.268 1.00 77.62 91 THR A C 1
ATOM 667 O O . THR A 1 91 ? -6.757 -3.921 15.196 1.00 77.62 91 THR A O 1
ATOM 670 N N . GLN A 1 92 ? -6.695 -2.816 17.149 1.00 77.38 92 GLN A N 1
ATOM 671 C CA . GLN A 1 92 ? -5.351 -2.272 16.916 1.00 77.38 92 GLN A CA 1
ATOM 672 C C . GLN A 1 92 ? -4.303 -3.371 16.688 1.00 77.38 92 GLN A C 1
ATOM 674 O O . GLN A 1 92 ? -3.349 -3.181 15.939 1.00 77.38 92 GLN A O 1
ATOM 679 N N . ILE A 1 93 ? -4.511 -4.557 17.264 1.00 81.00 93 ILE A N 1
ATOM 680 C CA . ILE A 1 93 ? -3.649 -5.722 17.050 1.00 81.00 93 ILE A CA 1
ATOM 681 C C . ILE A 1 93 ? -3.720 -6.182 15.588 1.00 81.00 93 ILE A C 1
ATOM 683 O O . ILE A 1 93 ? -2.680 -6.411 14.970 1.00 81.00 93 ILE A O 1
ATOM 687 N N . VAL A 1 94 ? -4.917 -6.285 15.005 1.00 80.81 94 VAL A N 1
ATOM 688 C CA . VAL A 1 94 ? -5.092 -6.677 13.594 1.00 80.81 94 VAL A CA 1
ATOM 689 C C . VAL A 1 94 ? -4.454 -5.641 12.665 1.00 80.81 94 VAL A C 1
ATOM 691 O O . VAL A 1 94 ? -3.716 -6.004 11.748 1.00 80.81 94 VAL A O 1
ATOM 694 N N . LEU A 1 95 ? -4.673 -4.352 12.933 1.00 81.50 95 LEU A N 1
ATOM 695 C CA . LEU A 1 95 ? -4.103 -3.257 12.142 1.00 81.50 95 LEU A CA 1
ATOM 696 C C . LEU A 1 95 ? -2.569 -3.215 12.220 1.00 81.50 95 LEU A C 1
ATOM 698 O O . LEU A 1 95 ? -1.911 -3.027 11.194 1.00 81.50 95 LEU A O 1
ATOM 702 N N . ASN A 1 96 ? -1.985 -3.458 13.395 1.00 83.44 96 ASN A N 1
ATOM 703 C CA . ASN A 1 96 ? -0.533 -3.531 13.565 1.00 83.44 96 ASN A CA 1
ATOM 704 C C . ASN A 1 96 ? 0.075 -4.717 12.809 1.00 83.44 96 ASN A C 1
ATOM 706 O O . ASN A 1 96 ? 1.094 -4.548 12.142 1.00 83.44 96 ASN A O 1
ATOM 710 N N . ASN A 1 97 ? -0.563 -5.892 12.847 1.00 84.12 97 ASN A N 1
ATOM 711 C CA . ASN A 1 97 ? -0.102 -7.062 12.092 1.00 84.12 97 ASN A CA 1
ATOM 712 C C . ASN A 1 97 ? -0.174 -6.828 10.575 1.00 84.12 97 ASN A C 1
ATOM 714 O O . ASN A 1 97 ? 0.785 -7.125 9.864 1.00 84.12 97 ASN A O 1
ATOM 718 N N . LEU A 1 98 ? -1.264 -6.225 10.086 1.00 83.56 98 LEU A N 1
ATOM 719 C CA . LEU A 1 98 ? -1.402 -5.826 8.682 1.00 83.56 98 LEU A CA 1
ATOM 720 C C . LEU A 1 98 ? -0.354 -4.782 8.271 1.00 83.56 98 LEU A C 1
ATOM 722 O O . LEU A 1 98 ? 0.214 -4.879 7.185 1.00 83.56 98 LEU A O 1
ATOM 726 N N . THR A 1 99 ? -0.061 -3.809 9.139 1.00 84.56 99 THR A N 1
ATOM 727 C CA . THR A 1 99 ? 0.975 -2.791 8.892 1.00 84.56 99 THR A CA 1
ATOM 728 C C . THR A 1 99 ? 2.359 -3.427 8.828 1.00 84.56 99 THR A C 1
ATOM 730 O O . THR A 1 99 ? 3.116 -3.151 7.902 1.00 84.56 99 THR A O 1
ATOM 733 N N . ALA A 1 100 ? 2.689 -4.298 9.784 1.00 86.62 100 ALA A N 1
ATOM 734 C CA . ALA A 1 100 ? 3.978 -4.980 9.844 1.00 86.62 100 ALA A CA 1
ATOM 735 C C . ALA A 1 100 ? 4.193 -5.871 8.615 1.00 86.62 100 ALA A C 1
ATOM 737 O O . 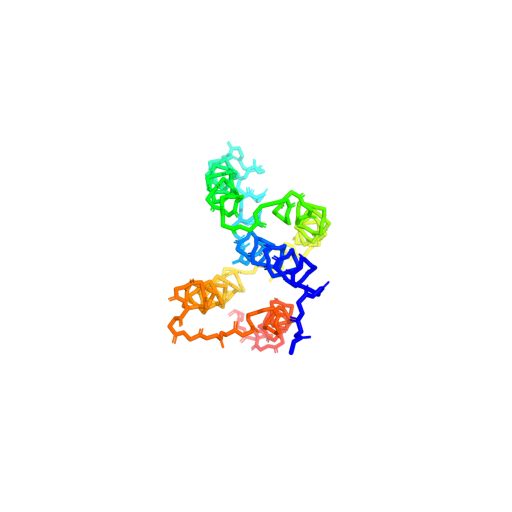ALA A 1 100 ? 5.226 -5.788 7.950 1.00 86.62 100 ALA A O 1
ATOM 738 N N . GLN A 1 101 ? 3.188 -6.671 8.262 1.00 87.50 101 GLN A N 1
ATOM 739 C CA . GLN A 1 101 ? 3.205 -7.482 7.052 1.00 87.50 101 GLN A CA 1
ATOM 740 C C . GLN A 1 101 ? 3.356 -6.623 5.797 1.00 87.50 101 GLN A C 1
ATOM 742 O O . GLN A 1 101 ? 4.152 -6.950 4.913 1.00 87.50 101 GLN A O 1
ATOM 747 N N . GLY A 1 102 ? 2.603 -5.526 5.718 1.00 86.06 102 GLY A N 1
ATOM 748 C CA . GLY A 1 102 ? 2.669 -4.637 4.576 1.00 86.06 102 GLY A CA 1
ATOM 749 C C . GLY A 1 102 ? 4.038 -3.977 4.429 1.00 86.06 102 GLY A C 1
ATOM 750 O O . GLY A 1 102 ? 4.621 -3.990 3.347 1.00 86.06 102 GLY A O 1
ATOM 751 N N . GLY A 1 103 ? 4.625 -3.522 5.536 1.00 87.38 103 GLY A N 1
ATOM 752 C CA . GLY A 1 103 ? 5.993 -3.007 5.573 1.00 87.38 103 GLY A CA 1
ATOM 753 C C . GLY A 1 103 ? 7.015 -4.017 5.046 1.00 87.38 103 GLY A C 1
ATOM 754 O O . GLY A 1 103 ? 7.861 -3.658 4.230 1.00 87.38 103 GLY A O 1
ATOM 755 N N . VAL A 1 104 ? 6.903 -5.295 5.423 1.00 89.00 104 VAL A N 1
ATOM 756 C CA . VAL A 1 104 ? 7.783 -6.361 4.904 1.00 89.00 104 VAL A CA 1
ATOM 757 C C . VAL A 1 104 ? 7.616 -6.554 3.394 1.00 89.00 104 VAL A C 1
ATOM 759 O O . VAL A 1 104 ? 8.612 -6.709 2.683 1.00 89.00 104 VAL A O 1
ATOM 762 N N . MET A 1 105 ? 6.388 -6.512 2.873 1.00 87.50 105 MET A N 1
ATOM 763 C CA . MET A 1 105 ? 6.163 -6.595 1.426 1.00 87.50 105 MET A CA 1
ATOM 764 C C . MET A 1 105 ? 6.726 -5.385 0.679 1.00 87.50 105 MET A C 1
ATOM 766 O O . MET A 1 105 ? 7.344 -5.567 -0.368 1.00 87.50 105 MET A O 1
ATOM 770 N N . LEU A 1 106 ? 6.554 -4.171 1.211 1.00 88.12 106 LEU A N 1
ATOM 771 C CA . LEU A 1 106 ? 7.110 -2.949 0.624 1.00 88.12 106 LEU A CA 1
ATOM 772 C C . LEU A 1 106 ? 8.642 -2.969 0.634 1.00 88.12 106 LEU A C 1
ATOM 774 O O . LEU A 1 106 ? 9.260 -2.590 -0.359 1.00 88.12 106 LEU A O 1
ATOM 778 N N . LEU A 1 107 ? 9.264 -3.480 1.700 1.00 88.94 107 LEU A N 1
ATOM 779 C CA . LEU A 1 107 ? 10.712 -3.709 1.745 1.00 88.94 107 LEU A CA 1
ATOM 780 C C . LEU A 1 107 ? 11.154 -4.706 0.665 1.00 88.94 107 LEU A C 1
ATOM 782 O O . LEU A 1 107 ? 12.105 -4.441 -0.071 1.00 88.94 107 LEU A O 1
ATOM 786 N N . GLY A 1 108 ? 10.442 -5.827 0.521 1.00 87.75 108 GLY A N 1
ATOM 787 C CA . GLY A 1 108 ? 10.694 -6.802 -0.544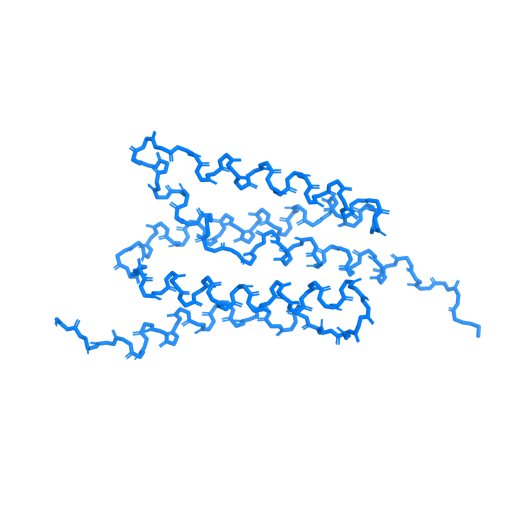 1.00 87.75 108 GLY A CA 1
ATOM 788 C C . GLY A 1 108 ? 10.521 -6.212 -1.948 1.00 87.75 108 GLY A C 1
ATOM 789 O O . GLY A 1 108 ? 11.307 -6.518 -2.846 1.00 87.75 108 GLY A O 1
ATOM 790 N N . LEU A 1 109 ? 9.536 -5.331 -2.131 1.00 87.56 109 LEU A N 1
ATOM 791 C CA . LEU A 1 109 ? 9.276 -4.645 -3.394 1.00 87.56 109 LEU A CA 1
ATOM 792 C C . LEU A 1 109 ? 10.398 -3.659 -3.716 1.00 87.56 109 LEU A C 1
ATOM 794 O O . LEU A 1 109 ? 10.920 -3.685 -4.825 1.00 87.56 109 LEU A O 1
ATOM 798 N N . GLY A 1 110 ? 10.828 -2.861 -2.736 1.00 87.19 110 GLY A N 1
ATOM 799 C CA . GLY A 1 110 ? 11.965 -1.951 -2.868 1.00 87.19 110 GLY A CA 1
ATOM 800 C C . GLY A 1 110 ? 13.252 -2.677 -3.266 1.00 87.19 110 GLY A C 1
ATOM 801 O O . GLY A 1 110 ? 13.934 -2.248 -4.193 1.00 87.19 110 GLY A O 1
ATOM 802 N N . LEU A 1 111 ? 13.543 -3.829 -2.650 1.00 88.25 111 LEU A N 1
ATOM 803 C CA . LEU A 1 111 ? 14.685 -4.677 -3.029 1.00 88.25 111 LEU A CA 1
ATOM 804 C C . LEU A 1 111 ? 14.577 -5.225 -4.459 1.00 88.25 111 LEU A C 1
ATOM 806 O O . LEU A 1 111 ? 15.594 -5.363 -5.143 1.00 88.25 111 LEU A O 1
ATOM 810 N N . SER A 1 112 ? 13.358 -5.530 -4.909 1.00 84.31 112 SER A N 1
ATOM 811 C CA . SER A 1 112 ? 13.098 -5.984 -6.277 1.00 84.31 112 SER A CA 1
ATOM 812 C C . SER A 1 112 ? 13.235 -4.852 -7.298 1.00 84.31 112 SER A C 1
ATOM 814 O O . SER A 1 112 ? 13.730 -5.094 -8.399 1.00 84.31 112 SER A O 1
ATOM 816 N N . LEU A 1 113 ? 12.852 -3.627 -6.923 1.00 84.19 113 LEU A N 1
ATOM 817 C CA . LEU A 1 113 ? 13.013 -2.411 -7.729 1.00 84.19 113 LEU A CA 1
ATOM 818 C C . LEU A 1 113 ? 14.475 -1.976 -7.853 1.00 84.19 113 LEU A C 1
ATOM 820 O O . LEU A 1 113 ? 14.891 -1.548 -8.923 1.00 84.19 113 LEU A O 1
ATOM 824 N N . LEU A 1 114 ? 15.259 -2.130 -6.785 1.00 86.00 114 LEU A N 1
ATOM 825 C CA . LEU A 1 114 ? 16.709 -1.901 -6.776 1.00 86.00 114 LEU A CA 1
ATOM 826 C C . LEU A 1 114 ? 17.497 -2.985 -7.536 1.00 86.00 114 LEU A C 1
ATOM 828 O O . LEU A 1 114 ? 18.720 -2.924 -7.582 1.00 86.00 114 LEU A O 1
ATOM 832 N N . GLU A 1 115 ? 16.819 -4.006 -8.070 1.00 79.12 115 GLU A N 1
ATOM 833 C CA . GLU A 1 115 ? 17.400 -5.170 -8.756 1.00 79.12 115 GLU A CA 1
ATOM 834 C C . GLU A 1 115 ? 18.436 -5.965 -7.938 1.00 79.12 115 GLU A C 1
ATOM 836 O O . GLU A 1 115 ? 19.081 -6.873 -8.456 1.00 79.12 115 GLU A O 1
ATOM 841 N N . VAL A 1 116 ? 18.536 -5.705 -6.630 1.00 81.50 116 VAL A N 1
ATOM 842 C CA . VAL A 1 116 ? 19.410 -6.440 -5.703 1.00 81.50 116 VAL A CA 1
ATOM 843 C C . VAL A 1 116 ? 18.910 -7.874 -5.534 1.00 81.50 116 VAL A C 1
ATOM 845 O O . VAL A 1 116 ? 19.696 -8.822 -5.521 1.00 81.50 116 VAL A O 1
ATOM 848 N N . LYS A 1 117 ? 17.587 -8.054 -5.410 1.00 73.44 117 LYS A N 1
ATOM 849 C CA . LYS A 1 117 ? 16.954 -9.374 -5.312 1.00 73.44 117 LYS A CA 1
ATOM 850 C C . LYS A 1 117 ? 15.543 -9.335 -5.883 1.00 73.44 117 LYS A C 1
ATOM 852 O O . LYS A 1 117 ? 14.668 -8.679 -5.328 1.00 73.44 117 LYS A O 1
ATOM 857 N N . ARG A 1 118 ? 15.298 -10.096 -6.955 1.00 70.31 118 ARG A N 1
ATOM 858 C CA . ARG A 1 118 ? 13.959 -10.263 -7.543 1.00 70.31 118 ARG A CA 1
ATOM 859 C C . ARG A 1 118 ? 13.058 -11.041 -6.579 1.00 70.31 118 ARG A C 1
ATOM 861 O O . ARG A 1 118 ? 13.164 -12.264 -6.470 1.00 70.31 118 ARG A O 1
ATOM 868 N N . VAL A 1 119 ? 12.172 -10.337 -5.882 1.00 74.56 119 VAL A N 1
ATOM 869 C CA . VAL A 1 119 ? 11.154 -10.929 -5.003 1.00 74.56 119 VAL A CA 1
ATOM 870 C C . VAL A 1 119 ? 9.805 -10.819 -5.701 1.00 74.56 119 VAL A C 1
ATOM 872 O O . VAL A 1 119 ? 9.371 -9.730 -6.063 1.00 74.56 119 VAL A O 1
ATOM 875 N N . LYS A 1 120 ? 9.107 -11.946 -5.884 1.00 76.62 120 LYS A N 1
ATOM 876 C CA . LYS A 1 120 ? 7.752 -11.964 -6.459 1.00 76.62 120 LYS A CA 1
ATOM 877 C C . LYS A 1 120 ? 6.724 -11.526 -5.412 1.00 76.62 120 LYS A C 1
ATOM 879 O O . LYS A 1 120 ? 5.932 -12.341 -4.946 1.00 76.62 120 LYS A O 1
ATOM 884 N N . VAL A 1 121 ? 6.739 -10.246 -5.039 1.00 78.31 121 VAL A N 1
ATOM 885 C CA . VAL A 1 121 ? 5.846 -9.678 -4.008 1.00 78.31 121 VAL A CA 1
ATOM 886 C C . VAL A 1 121 ? 4.369 -9.846 -4.382 1.00 78.31 121 VAL A C 1
ATOM 888 O O . VAL A 1 121 ? 3.541 -10.080 -3.510 1.00 78.31 121 VAL A O 1
ATOM 891 N N . ALA A 1 122 ? 4.041 -9.870 -5.679 1.00 74.88 122 ALA A N 1
ATOM 892 C CA . ALA A 1 122 ? 2.694 -10.182 -6.163 1.00 74.88 122 ALA A CA 1
ATOM 893 C C . ALA A 1 122 ? 2.171 -11.549 -5.677 1.00 74.88 122 ALA A C 1
ATOM 895 O O . ALA A 1 122 ? 0.986 -11.687 -5.389 1.00 74.88 122 ALA A O 1
ATOM 896 N N . ASN A 1 123 ? 3.046 -12.545 -5.498 1.00 80.81 123 ASN A N 1
ATOM 897 C CA . ASN A 1 123 ? 2.652 -13.853 -4.964 1.00 80.81 123 ASN A CA 1
ATOM 898 C C . ASN A 1 123 ? 2.389 -13.818 -3.454 1.00 80.81 123 ASN A C 1
ATOM 900 O O . ASN A 1 123 ? 1.796 -14.749 -2.917 1.00 80.81 123 ASN A O 1
ATOM 904 N N . MET A 1 124 ? 2.831 -12.765 -2.765 1.00 77.38 124 MET A N 1
ATOM 905 C CA . MET A 1 124 ? 2.568 -12.552 -1.346 1.00 77.38 124 MET A CA 1
ATOM 906 C C . MET A 1 124 ? 1.242 -11.819 -1.120 1.00 77.38 124 MET A C 1
ATOM 908 O O . MET A 1 124 ? 0.760 -11.803 0.006 1.00 77.38 124 MET A O 1
ATOM 912 N N . LEU A 1 125 ? 0.600 -11.286 -2.166 1.00 75.00 125 LEU A N 1
ATOM 913 C CA . LEU A 1 125 ? -0.687 -10.590 -2.075 1.00 75.00 125 LEU A CA 1
ATOM 914 C C . LEU A 1 125 ? -1.789 -11.375 -1.324 1.00 75.00 125 LEU A C 1
ATOM 916 O O . LEU A 1 125 ? -2.456 -10.767 -0.486 1.00 75.00 125 LEU A O 1
ATOM 920 N N . PRO A 1 126 ? -1.961 -12.707 -1.515 1.00 75.56 126 PRO A N 1
ATOM 921 C CA . PRO A 1 126 ? -2.970 -13.481 -0.784 1.00 75.56 126 PRO A CA 1
ATOM 922 C C . PRO A 1 126 ? -2.790 -13.405 0.731 1.00 75.56 126 PRO A C 1
ATOM 924 O O . PRO A 1 126 ? -3.760 -13.507 1.481 1.00 75.56 126 PRO A O 1
ATOM 927 N N . SER A 1 127 ? -1.555 -13.180 1.190 1.00 75.38 127 SER A N 1
ATOM 928 C CA . SER A 1 127 ? -1.278 -13.147 2.615 1.00 75.38 127 SER A CA 1
ATOM 929 C C . SER A 1 127 ? -1.934 -11.957 3.327 1.00 75.38 127 SER A C 1
ATOM 931 O O . SER A 1 127 ? -2.206 -12.059 4.521 1.00 75.38 127 SER A O 1
ATOM 933 N N . ILE A 1 128 ? -2.255 -10.859 2.625 1.00 76.75 128 ILE A N 1
ATOM 934 C CA . ILE A 1 128 ? -2.974 -9.703 3.207 1.00 76.75 128 ILE A CA 1
ATOM 935 C C . ILE A 1 128 ? -4.360 -10.115 3.708 1.00 76.75 128 ILE A C 1
ATOM 937 O O . ILE A 1 128 ? -4.844 -9.580 4.700 1.00 76.75 128 ILE A O 1
ATOM 941 N N . VAL A 1 129 ? -4.993 -11.084 3.044 1.00 76.62 129 VAL A N 1
ATOM 942 C CA . VAL A 1 129 ? -6.309 -11.603 3.434 1.00 76.62 129 VAL A CA 1
ATOM 943 C C . VAL A 1 129 ? -6.172 -12.682 4.507 1.00 76.62 129 VAL A C 1
ATOM 945 O O . VAL A 1 129 ? -6.990 -12.747 5.420 1.00 76.62 129 VAL A O 1
ATOM 948 N N . THR A 1 130 ? -5.125 -13.512 4.451 1.00 77.19 130 THR A N 1
ATOM 949 C CA . THR A 1 130 ? -4.947 -14.592 5.435 1.00 77.19 130 THR A CA 1
ATOM 950 C C . THR A 1 130 ? -4.565 -14.079 6.819 1.00 77.19 130 THR A C 1
ATOM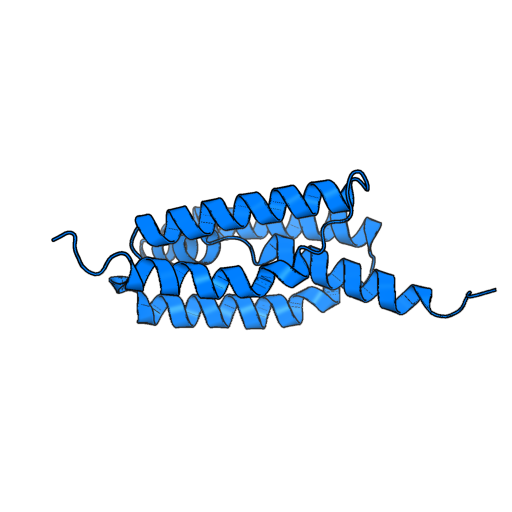 952 O O . THR A 1 130 ? -4.994 -14.663 7.806 1.00 77.19 130 THR A O 1
ATOM 955 N N . THR A 1 131 ? -3.787 -12.999 6.922 1.00 78.88 131 THR A N 1
ATOM 956 C CA . THR A 1 131 ? -3.354 -12.445 8.216 1.00 78.88 131 THR A CA 1
ATOM 957 C C . THR A 1 131 ? -4.510 -12.032 9.123 1.00 78.88 131 THR A C 1
ATOM 959 O O . THR A 1 131 ? -4.548 -12.539 10.238 1.00 78.88 131 THR A O 1
ATOM 962 N N . PRO A 1 132 ? -5.486 -11.197 8.708 1.00 74.19 132 PRO A N 1
ATOM 963 C CA . PRO A 1 132 ? -6.595 -10.828 9.582 1.00 74.19 132 PRO A CA 1
ATOM 964 C C . PRO A 1 132 ? -7.449 -12.044 9.954 1.00 74.19 132 PRO A C 1
ATOM 966 O O . PRO A 1 132 ? -7.887 -12.135 11.095 1.00 74.19 132 PRO A O 1
ATOM 969 N N . ILE A 1 133 ? -7.621 -13.017 9.049 1.00 77.62 133 ILE A N 1
ATOM 970 C CA . ILE A 1 133 ? -8.333 -14.272 9.339 1.00 77.62 133 ILE A CA 1
ATOM 971 C C . ILE A 1 133 ? -7.610 -15.061 10.436 1.00 77.62 133 ILE A C 1
ATOM 973 O O . ILE A 1 133 ? -8.229 -15.458 11.420 1.00 77.62 133 ILE A O 1
ATOM 977 N N . ILE A 1 134 ? -6.296 -15.252 10.300 1.00 76.81 134 ILE A N 1
ATOM 978 C CA . ILE A 1 134 ? -5.478 -15.950 11.297 1.00 76.81 134 ILE A CA 1
ATOM 979 C C . ILE A 1 134 ? -5.469 -15.175 12.612 1.00 76.81 134 ILE A C 1
ATOM 981 O O . ILE A 1 134 ? -5.622 -15.787 13.658 1.00 76.81 134 ILE A O 1
ATOM 985 N N . THR A 1 135 ? -5.332 -13.849 12.589 1.00 73.25 135 THR A N 1
ATOM 986 C CA . THR A 1 135 ? -5.350 -13.037 13.810 1.00 73.25 135 THR A CA 1
ATOM 987 C C . THR A 1 135 ? -6.697 -13.133 14.522 1.00 73.25 135 THR A C 1
ATOM 989 O O . THR A 1 135 ? -6.701 -13.280 15.735 1.00 73.25 135 THR A O 1
ATOM 992 N N . ILE A 1 136 ? -7.826 -13.127 13.810 1.00 72.00 136 ILE A N 1
ATOM 993 C CA . ILE A 1 136 ? -9.157 -13.307 14.417 1.00 72.00 136 ILE A CA 1
ATOM 994 C C . ILE A 1 136 ? -9.316 -14.726 14.996 1.00 72.00 136 ILE A C 1
ATOM 996 O O . ILE A 1 136 ? -9.868 -14.885 16.080 1.00 72.00 136 ILE A O 1
ATOM 1000 N N . ILE A 1 137 ? -8.795 -15.753 14.313 1.00 72.44 137 ILE A N 1
ATOM 1001 C CA . ILE A 1 137 ? -8.831 -17.156 14.772 1.00 72.44 137 ILE A CA 1
ATOM 1002 C C . ILE A 1 137 ? -7.856 -17.429 15.929 1.00 72.44 137 ILE A C 1
ATOM 1004 O O . ILE A 1 137 ? -8.116 -18.315 16.737 1.00 72.44 137 ILE A O 1
ATOM 1008 N N . LEU A 1 138 ? -6.734 -16.709 16.010 1.00 69.44 138 LEU A N 1
ATOM 1009 C CA . LEU A 1 138 ? -5.707 -16.848 17.054 1.00 69.44 138 LEU A CA 1
ATOM 1010 C C . LEU A 1 138 ? -5.993 -15.959 18.276 1.00 69.44 138 LEU A C 1
ATOM 1012 O O . LEU A 1 138 ? -5.584 -16.289 19.386 1.00 69.44 138 LEU A O 1
ATOM 1016 N N . LEU A 1 139 ? -6.771 -14.888 18.091 1.00 66.38 139 LEU A N 1
ATOM 1017 C CA . LEU A 1 139 ? -7.276 -14.012 19.144 1.00 66.38 139 LEU A CA 1
ATOM 1018 C C . LEU A 1 139 ? -8.757 -14.282 19.547 1.00 66.38 139 LEU A C 1
ATOM 1020 O O . LEU A 1 139 ? -9.486 -13.307 19.726 1.00 66.38 139 LEU A O 1
ATOM 1024 N N . PRO A 1 140 ? -9.272 -15.524 19.737 1.00 57.66 140 PRO A N 1
ATOM 1025 C CA . PRO A 1 140 ? -10.600 -15.718 20.322 1.00 57.66 140 PRO A CA 1
ATOM 1026 C C . PRO A 1 140 ? -10.616 -15.550 21.849 1.00 57.66 140 PRO A C 1
ATOM 1028 O O . PRO A 1 140 ? -11.682 -15.659 22.446 1.00 57.66 140 PRO A O 1
ATOM 1031 N N . THR A 1 141 ? -9.478 -15.321 22.517 1.00 57.31 141 THR A N 1
ATOM 1032 C CA . THR A 1 141 ? -9.409 -15.348 23.989 1.00 57.31 141 THR A CA 1
ATOM 1033 C C . THR A 1 141 ? -8.353 -14.401 24.569 1.00 57.31 141 THR A C 1
ATOM 1035 O O . THR A 1 141 ? -7.275 -14.825 24.979 1.00 57.31 141 THR A O 1
ATOM 1038 N N . SER A 1 142 ? -8.676 -13.117 24.673 1.00 50.53 142 SER A N 1
ATOM 1039 C CA . SER A 1 142 ? -8.148 -12.261 25.743 1.00 50.53 142 SER A CA 1
ATOM 1040 C C . SER A 1 142 ? -9.223 -11.228 26.071 1.00 50.53 142 SER A C 1
ATOM 1042 O O . SER A 1 142 ? -9.263 -10.155 25.468 1.00 50.53 142 SER A O 1
ATOM 1044 N N . LEU A 1 143 ? -10.154 -11.672 26.924 1.00 46.25 143 LEU A N 1
ATOM 1045 C CA . LEU A 1 143 ? -11.153 -10.859 27.615 1.00 46.25 143 LEU A CA 1
ATOM 1046 C C . LEU A 1 143 ? -10.466 -9.771 28.452 1.00 46.25 143 LEU A C 1
ATOM 1048 O O . LEU A 1 143 ? -9.404 -10.095 29.036 1.00 46.25 143 LEU A O 1
#

Radius of gyration: 16.82 Å; chains: 1; bounding box: 38×32×58 Å

pLDDT: mean 78.47, std 10.97, range [36.69, 91.56]